Protein AF-A0A7W8M727-F1 (afdb_monomer)

pLDDT: mean 94.07, std 2.94, range [81.62, 98.19]

Radius of gyration: 14.95 Å; Cα contacts (8 Å, |Δi|>4): 37; chains: 1; bounding box: 34×24×37 Å

Secondary structure (DSSP, 8-state):
-TT-------HHHHHHTT-----------GGGEEEEEE---S---TT---EEEEEP-

InterPro domains:
  IPR011055 Dupl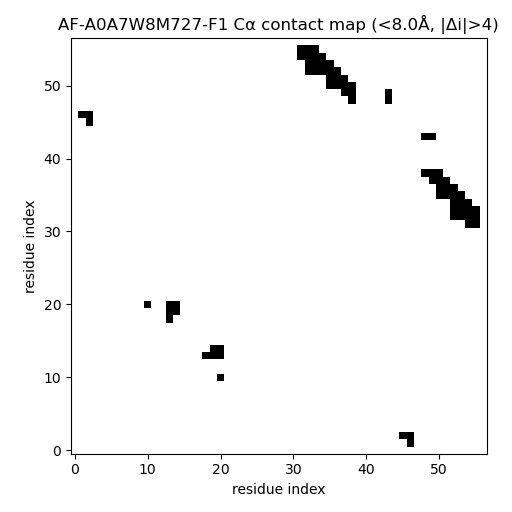icated hybrid motif [G3DSA:2.70.70.10] (1-55)
  IPR011055 Duplicated hybrid motif [SSF51261] (2-53)

Organism: NCBI:txid673271

Solven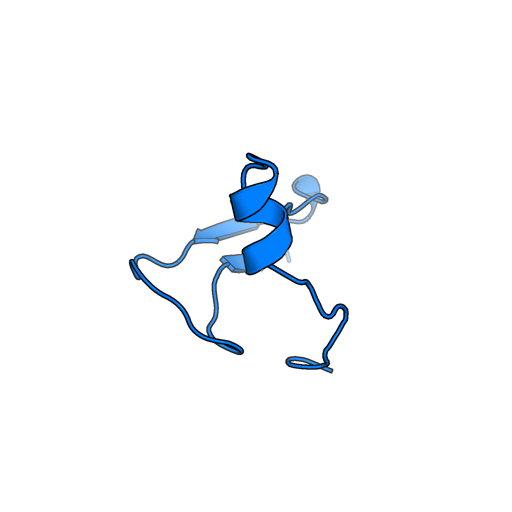t-accessible surface area (backbone atoms only — not comparable to full-atom values): 4138 Å² total; per-residue (Å²): 111,93,82,60,85,86,78,88,78,69,63,66,61,40,52,74,73,68,49,83,82,82,77,86,86,85,84,88,64,64,91,54,46,67,47,78,47,70,58,88,65,95,71,82,61,92,83,55,82,60,68,48,78,41,65,62,130

Foldseek 3Di:
DQLDDDDDDDPVVCVVVVHDPDDDDDDDCCVQFDDKDADPDPDDDRPDDGIDTHGDD

Structure (mmCIF, N/CA/C/O backbone):
data_AF-A0A7W8M727-F1
#
_entry.id   AF-A0A7W8M727-F1
#
loop_
_atom_site.group_PDB
_atom_site.id
_atom_site.type_symbol
_atom_site.label_atom_id
_atom_site.label_alt_id
_atom_site.label_comp_id
_atom_site.label_asym_id
_atom_site.label_entity_id
_atom_site.label_seq_id
_atom_site.pdbx_PDB_ins_code
_atom_site.Cartn_x
_atom_site.Cartn_y
_atom_site.Cartn_z
_atom_site.occupancy
_atom_site.B_iso_or_equiv
_atom_site.auth_seq_id
_atom_site.auth_comp_id
_atom_site.auth_asym_id
_atom_site.auth_atom_id
_atom_site.pdbx_PDB_model_num
ATOM 1 N N . MET A 1 1 ? -3.190 -15.785 -10.038 1.00 86.62 1 MET A N 1
ATOM 2 C CA . MET A 1 1 ? -3.201 -14.727 -11.087 1.00 86.62 1 MET A CA 1
ATOM 3 C C . MET A 1 1 ? -3.337 -13.367 -10.408 1.00 86.62 1 MET A C 1
ATOM 5 O O . MET A 1 1 ? -3.691 -13.349 -9.233 1.00 86.62 1 MET A O 1
ATOM 9 N N . ARG A 1 2 ? -3.052 -12.245 -11.089 1.00 91.50 2 ARG A N 1
ATOM 10 C CA . ARG A 1 2 ? -3.389 -10.909 -10.552 1.00 91.50 2 ARG A CA 1
ATOM 11 C C . ARG A 1 2 ? -4.869 -10.891 -10.145 1.00 91.50 2 ARG A C 1
ATOM 13 O O . ARG A 1 2 ? -5.687 -11.467 -10.858 1.00 91.50 2 ARG A O 1
ATOM 20 N N . GLY A 1 3 ? -5.173 -10.298 -8.992 1.00 91.69 3 GLY A N 1
ATOM 21 C CA . GLY A 1 3 ? -6.535 -10.232 -8.450 1.00 91.69 3 GLY A CA 1
ATOM 22 C C . GLY A 1 3 ? -7.044 -11.517 -7.791 1.00 91.69 3 GLY A C 1
ATOM 23 O O . GLY A 1 3 ? -8.190 -11.565 -7.362 1.00 91.69 3 GLY A O 1
ATOM 24 N N . GLN A 1 4 ? -6.226 -12.570 -7.687 1.00 95.19 4 GLN A N 1
ATOM 25 C CA . GLN A 1 4 ? -6.607 -13.757 -6.925 1.00 95.19 4 GLN A CA 1
ATOM 26 C C . GLN A 1 4 ? -6.624 -13.441 -5.426 1.00 95.19 4 GLN A C 1
ATOM 28 O O . GLN A 1 4 ? -5.617 -12.997 -4.875 1.00 95.19 4 GLN A O 1
ATOM 33 N N . GLN A 1 5 ? -7.745 -13.733 -4.767 1.00 95.25 5 GLN A N 1
ATOM 34 C CA . GLN A 1 5 ? -7.887 -13.579 -3.323 1.00 95.25 5 GLN A CA 1
ATOM 35 C C . GLN A 1 5 ? -6.910 -14.496 -2.577 1.00 95.25 5 GLN A C 1
ATOM 37 O O . GLN A 1 5 ? -6.816 -15.692 -2.860 1.00 95.25 5 GLN A O 1
ATOM 42 N N . LEU A 1 6 ? -6.187 -13.915 -1.620 1.00 96.06 6 LEU A N 1
ATOM 43 C CA . LEU A 1 6 ? -5.238 -14.631 -0.765 1.00 96.06 6 LEU A CA 1
ATOM 44 C C . LEU A 1 6 ? -5.784 -14.827 0.648 1.00 96.06 6 LEU A C 1
ATOM 46 O O . LEU A 1 6 ? -5.61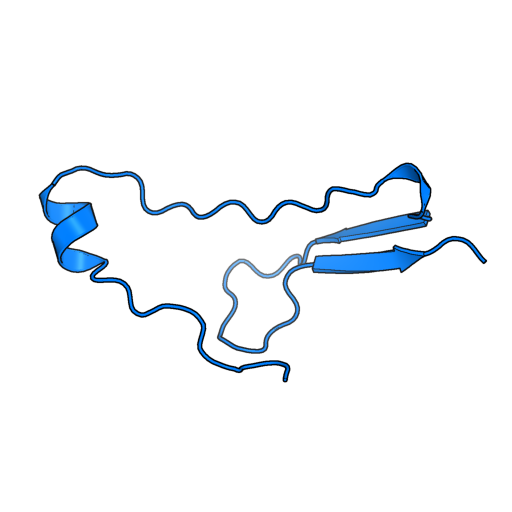2 -15.892 1.232 1.00 96.06 6 LEU A O 1
ATOM 50 N N . LEU A 1 7 ? -6.423 -13.792 1.193 1.00 96.06 7 LEU A N 1
ATOM 51 C CA . LEU A 1 7 ? -6.925 -13.745 2.561 1.00 96.06 7 LEU A CA 1
ATOM 52 C C . LEU A 1 7 ? -8.276 -13.032 2.582 1.00 96.06 7 LEU A C 1
ATOM 54 O O . LEU A 1 7 ? -8.530 -12.156 1.758 1.00 96.06 7 LEU A O 1
ATOM 58 N N . ASP A 1 8 ? -9.108 -13.410 3.545 1.00 96.94 8 ASP A N 1
ATOM 59 C CA . ASP A 1 8 ? -10.296 -12.667 3.956 1.00 96.94 8 ASP A CA 1
ATOM 60 C C . ASP A 1 8 ? -10.084 -12.227 5.408 1.00 96.94 8 ASP A C 1
ATOM 62 O O . ASP A 1 8 ? -9.677 -13.036 6.247 1.00 96.94 8 ASP A O 1
ATOM 66 N N . VAL A 1 9 ? -10.255 -10.936 5.688 1.00 96.44 9 VAL A N 1
ATOM 67 C CA . VAL A 1 9 ? -9.856 -10.321 6.960 1.00 96.44 9 VAL A CA 1
ATOM 68 C C . VAL A 1 9 ? -11.008 -9.508 7.527 1.00 96.44 9 VAL A C 1
ATOM 70 O O . VAL A 1 9 ? -11.462 -8.539 6.918 1.00 96.44 9 VAL A O 1
ATOM 73 N N . ASP A 1 10 ? -11.409 -9.833 8.755 1.00 97.88 10 ASP A N 1
ATOM 74 C CA . ASP A 1 10 ? -12.386 -9.045 9.502 1.00 97.88 10 ASP A CA 1
ATOM 75 C C . ASP A 1 10 ? -11.756 -7.745 10.035 1.00 97.88 10 ASP A C 1
ATOM 77 O O . ASP A 1 10 ? -11.239 -7.657 11.154 1.00 97.88 10 ASP A O 1
ATOM 81 N N . LEU A 1 11 ? -11.797 -6.700 9.207 1.00 97.06 11 LEU A N 1
ATOM 82 C CA . LEU A 1 11 ? -11.296 -5.374 9.566 1.00 97.06 11 LEU A CA 1
ATOM 83 C C . LEU A 1 11 ? -12.109 -4.709 10.685 1.00 97.06 11 LEU A C 1
ATOM 85 O O . LEU A 1 11 ? -11.580 -3.819 11.355 1.00 97.06 11 LEU A O 1
ATOM 89 N N . ALA A 1 12 ? -13.375 -5.088 10.884 1.00 97.19 12 ALA A N 1
ATOM 90 C CA . ALA A 1 12 ? -14.213 -4.512 11.932 1.00 97.19 12 ALA A CA 1
ATOM 91 C C . ALA A 1 12 ? -13.759 -5.014 13.306 1.00 97.19 12 ALA A C 1
ATOM 93 O O . ALA A 1 12 ? -13.510 -4.201 14.198 1.00 97.19 12 ALA A O 1
ATOM 94 N N . LEU A 1 13 ? -13.540 -6.324 13.434 1.00 98.06 13 LEU A N 1
ATOM 95 C CA . LEU A 1 13 ? -13.002 -6.929 14.646 1.00 98.06 13 LEU A CA 1
ATOM 96 C C . LEU A 1 13 ? -11.609 -6.385 14.981 1.00 98.06 13 LEU A C 1
ATOM 98 O O . LEU A 1 13 ? -11.347 -6.031 16.130 1.00 98.06 13 LEU A O 1
ATOM 102 N N . LEU A 1 14 ? -10.714 -6.265 13.991 1.00 97.81 14 LEU A N 1
ATOM 103 C CA . LEU A 1 14 ? -9.368 -5.725 14.228 1.00 97.81 14 LEU A CA 1
ATOM 104 C C . LEU A 1 14 ? -9.411 -4.295 14.778 1.00 97.81 14 LEU A C 1
ATOM 106 O O . LEU A 1 14 ? -8.686 -3.976 15.722 1.00 97.81 14 LEU A O 1
ATOM 110 N N . LYS A 1 15 ? -10.296 -3.453 14.231 1.00 96.75 15 LYS A N 1
ATOM 111 C CA . LYS A 1 15 ? -10.511 -2.087 14.723 1.00 96.75 15 LYS A CA 1
ATOM 112 C C . LYS A 1 15 ? -11.110 -2.074 16.129 1.00 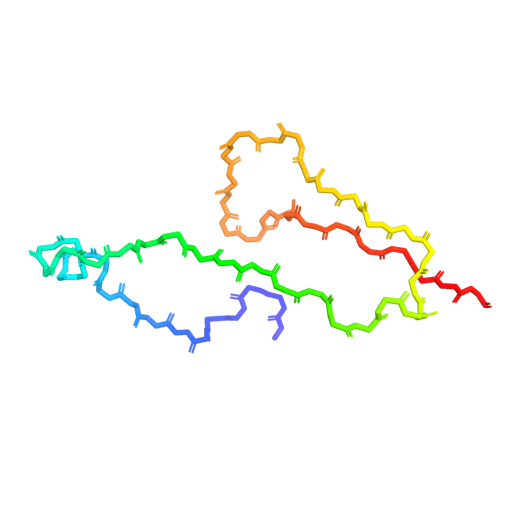96.75 15 LYS A C 1
ATOM 114 O O . LYS A 1 15 ? -10.633 -1.311 16.962 1.00 96.75 15 LYS A O 1
ATOM 119 N N . GLU A 1 16 ? -12.098 -2.925 16.415 1.00 98.00 16 GLU A N 1
ATOM 120 C CA . GLU A 1 16 ? -12.698 -3.059 17.754 1.00 98.00 16 GLU A CA 1
ATOM 121 C C . GLU A 1 16 ? -11.649 -3.437 18.808 1.00 98.00 16 GLU A C 1
ATOM 123 O O . GLU A 1 16 ? -11.630 -2.882 19.905 1.00 98.00 16 GLU A O 1
ATOM 128 N N . LYS A 1 17 ? -10.732 -4.348 18.465 1.00 98.19 17 LYS A N 1
ATOM 129 C CA . LYS A 1 17 ? -9.644 -4.775 19.355 1.00 98.19 17 LYS A CA 1
ATOM 130 C C . LYS A 1 17 ? -8.483 -3.777 19.441 1.00 98.19 17 LYS A C 1
ATOM 132 O O . LYS A 1 17 ? -7.537 -4.025 20.182 1.00 98.19 17 LYS A O 1
ATOM 137 N N . GLY A 1 18 ? -8.548 -2.654 18.724 1.00 97.69 18 GLY A N 1
ATOM 138 C CA . GLY A 1 18 ? -7.533 -1.601 18.771 1.00 97.69 18 GLY A CA 1
ATOM 139 C C . GLY A 1 18 ? -6.265 -1.904 17.970 1.00 97.69 18 GLY A C 1
ATOM 140 O O . GLY A 1 18 ? -5.235 -1.276 18.210 1.00 97.69 18 GLY A O 1
ATOM 141 N N . TYR A 1 19 ? -6.310 -2.845 17.022 1.00 97.75 19 TYR A N 1
ATOM 142 C CA . TYR A 1 19 ? -5.176 -3.123 16.144 1.00 97.75 19 TYR A CA 1
ATOM 143 C C . TYR A 1 19 ? -5.046 -2.077 15.031 1.00 97.75 19 TYR A C 1
ATOM 145 O O . TYR A 1 19 ? -6.029 -1.575 14.479 1.00 97.75 19 TYR A O 1
ATOM 153 N N . VAL A 1 20 ? -3.800 -1.788 14.652 1.00 96.62 20 VAL A N 1
ATOM 154 C CA . VAL A 1 20 ? -3.488 -0.957 13.486 1.00 96.62 20 VAL A CA 1
ATOM 155 C C . VAL A 1 20 ? -3.766 -1.761 12.218 1.00 96.62 20 VAL A C 1
ATOM 157 O O . VAL A 1 20 ? -3.257 -2.864 12.0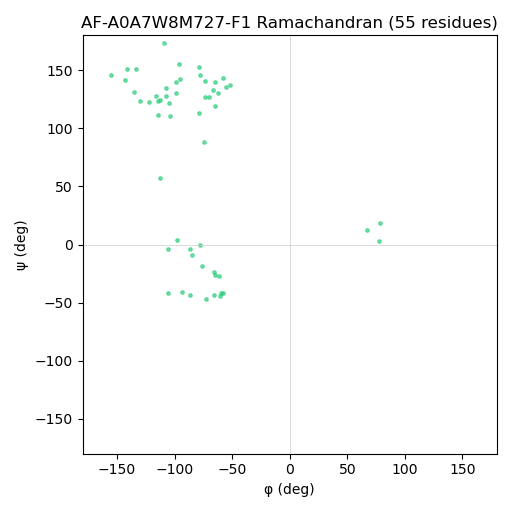49 1.00 96.62 20 VAL A O 1
ATOM 160 N N . THR A 1 21 ? -4.568 -1.198 11.314 1.00 95.62 21 THR A N 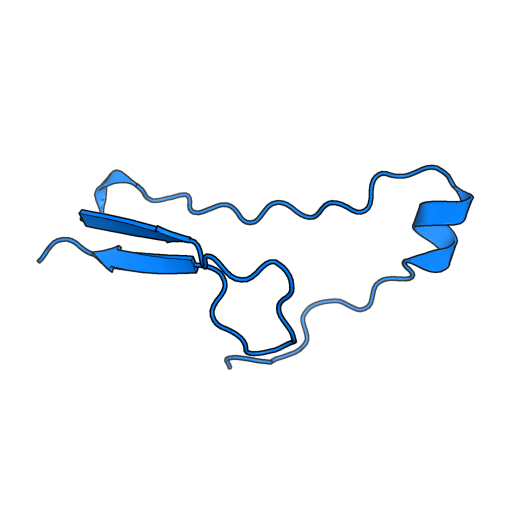1
ATOM 161 C CA . THR A 1 21 ? -4.970 -1.848 10.050 1.00 95.62 21 THR A CA 1
ATOM 162 C C . THR A 1 21 ? -4.133 -1.404 8.849 1.00 95.62 21 THR A C 1
ATOM 164 O O . THR A 1 21 ? -4.395 -1.821 7.726 1.00 95.62 21 THR A O 1
ATOM 167 N N . GLN A 1 22 ? -3.106 -0.576 9.068 1.00 95.06 22 GLN A N 1
ATOM 168 C CA . GLN A 1 22 ? -2.146 -0.216 8.029 1.00 95.06 22 GLN A CA 1
ATOM 169 C C . GLN A 1 22 ? -1.353 -1.458 7.604 1.00 95.06 22 GLN A C 1
ATOM 171 O O . GLN A 1 22 ? -0.650 -2.060 8.413 1.00 95.06 22 GLN A O 1
ATOM 176 N N . THR A 1 23 ? -1.450 -1.826 6.328 1.00 94.12 23 THR A N 1
ATOM 177 C CA . THR A 1 23 ? -0.764 -2.995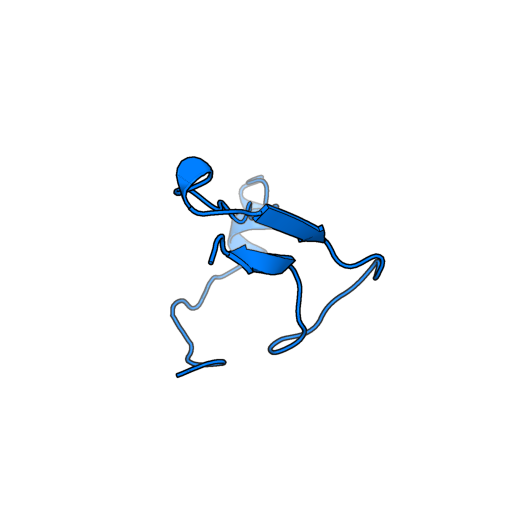 5.766 1.00 94.12 23 THR A CA 1
ATOM 178 C C . THR A 1 23 ? 0.443 -2.549 4.936 1.00 94.12 23 THR A C 1
ATOM 180 O O . THR A 1 23 ? 0.254 -1.950 3.877 1.00 94.12 23 THR A O 1
ATOM 183 N N . PRO A 1 24 ? 1.686 -2.798 5.386 1.00 93.38 24 PRO A N 1
ATOM 184 C CA . PRO A 1 24 ? 2.866 -2.489 4.591 1.00 93.38 24 PRO A CA 1
ATOM 185 C C . PRO A 1 24 ? 3.018 -3.482 3.434 1.00 93.38 24 PRO A C 1
ATOM 187 O O . PRO A 1 24 ? 2.835 -4.687 3.604 1.00 93.38 24 PRO A O 1
ATOM 190 N N . VAL A 1 25 ? 3.423 -2.976 2.271 1.00 92.00 25 VAL A N 1
ATOM 191 C CA . VAL A 1 25 ? 3.866 -3.794 1.137 1.00 92.00 25 VAL A CA 1
ATOM 192 C C . VAL A 1 25 ? 5.382 -3.692 1.059 1.00 92.00 25 VAL A C 1
ATOM 194 O O . VAL A 1 25 ? 5.926 -2.593 0.961 1.00 92.00 25 VAL A O 1
ATOM 197 N N . LEU A 1 26 ? 6.063 -4.834 1.140 1.00 92.19 26 LEU A N 1
ATOM 198 C CA . LEU A 1 26 ? 7.521 -4.908 1.143 1.00 92.19 26 LEU A CA 1
ATOM 199 C C . LEU A 1 26 ? 8.029 -5.468 -0.181 1.00 92.19 26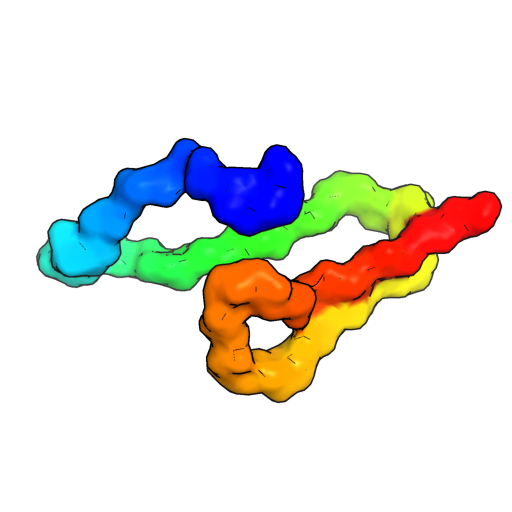 LEU A C 1
ATOM 201 O O . LEU A 1 26 ? 7.542 -6.482 -0.676 1.00 92.19 26 LEU A O 1
ATOM 205 N N . VAL A 1 27 ? 9.056 -4.818 -0.713 1.00 90.44 27 VAL A N 1
ATOM 206 C CA . VAL A 1 27 ? 9.777 -5.241 -1.908 1.00 90.44 27 VAL A CA 1
ATOM 207 C C . VAL A 1 27 ? 11.200 -5.585 -1.466 1.00 90.44 27 VAL A C 1
ATOM 209 O O . VAL A 1 27 ? 11.932 -4.709 -1.014 1.00 90.44 27 VAL A O 1
ATOM 212 N N . VAL A 1 28 ? 11.564 -6.871 -1.508 1.00 92.19 28 VAL A N 1
ATOM 213 C CA . VAL A 1 28 ? 12.689 -7.411 -0.712 1.00 92.19 28 VAL A CA 1
ATOM 214 C C . VAL A 1 28 ? 13.970 -7.733 -1.496 1.00 92.19 28 VAL A C 1
ATOM 216 O O . VAL A 1 28 ? 14.979 -8.041 -0.871 1.00 92.19 28 VAL A O 1
ATOM 219 N N . ASN A 1 29 ? 13.978 -7.582 -2.828 1.00 91.69 29 ASN A N 1
ATOM 220 C CA . ASN A 1 29 ? 15.147 -7.857 -3.688 1.00 91.69 29 ASN A CA 1
ATOM 221 C C . ASN A 1 29 ? 15.732 -6.576 -4.336 1.00 91.69 29 ASN A C 1
ATOM 223 O O . ASN A 1 29 ? 15.800 -6.491 -5.564 1.00 91.69 29 ASN A O 1
ATOM 227 N N . PRO A 1 30 ? 16.145 -5.551 -3.562 1.00 87.31 30 PRO A N 1
ATOM 228 C CA . PRO A 1 30 ? 16.523 -4.241 -4.105 1.00 87.31 30 PRO A CA 1
ATOM 229 C C . PRO A 1 30 ? 17.717 -4.285 -5.067 1.00 87.31 30 PRO A C 1
ATOM 231 O O . PRO A 1 30 ? 17.812 -3.454 -5.966 1.00 87.31 30 PRO A O 1
ATOM 234 N N . GLU A 1 31 ? 18.609 -5.267 -4.930 1.00 92.62 31 GLU A N 1
ATOM 235 C CA . GLU A 1 31 ? 19.795 -5.398 -5.786 1.00 92.62 31 GLU A CA 1
ATOM 236 C C . GLU A 1 31 ? 19.457 -5.684 -7.255 1.00 92.62 31 GLU A C 1
ATOM 238 O O . GLU A 1 31 ? 20.213 -5.312 -8.153 1.00 92.62 31 GLU A O 1
ATOM 243 N N . GLU A 1 32 ? 18.302 -6.293 -7.518 1.00 93.88 32 GLU A N 1
ATOM 244 C CA . GLU A 1 32 ? 17.813 -6.585 -8.869 1.00 93.88 32 GLU A CA 1
ATOM 245 C C . GLU A 1 32 ? 17.075 -5.383 -9.488 1.00 93.88 32 GLU A C 1
ATOM 247 O O . GLU A 1 32 ? 16.742 -5.378 -10.675 1.00 93.88 32 GLU A O 1
ATOM 252 N N . MET A 1 33 ? 16.816 -4.341 -8.694 1.00 93.12 33 MET A N 1
ATOM 253 C CA . MET A 1 33 ? 15.922 -3.244 -9.051 1.00 93.12 33 MET A CA 1
ATOM 254 C C . MET A 1 33 ? 16.700 -2.042 -9.563 1.00 93.12 33 MET A C 1
ATOM 256 O O . MET A 1 33 ? 17.749 -1.661 -9.047 1.00 93.12 33 MET A O 1
ATOM 260 N N . LYS A 1 34 ? 16.152 -1.420 -10.599 1.00 94.94 34 LYS A N 1
ATOM 261 C CA . LYS A 1 34 ? 16.615 -0.150 -11.149 1.00 94.94 34 LYS A CA 1
ATOM 262 C C . LYS A 1 34 ? 15.853 1.025 -10.543 1.00 94.94 34 LYS A C 1
ATOM 264 O O . LYS A 1 34 ? 16.452 2.056 -10.264 1.00 94.94 34 LYS A O 1
ATOM 269 N N . GLU A 1 35 ? 14.542 0.880 -10.369 1.00 94.25 35 GLU A N 1
ATOM 270 C CA . GLU A 1 35 ? 13.662 1.951 -9.901 1.00 94.25 35 GLU A CA 1
ATOM 271 C C . GLU A 1 35 ? 12.414 1.370 -9.231 1.00 94.25 35 GLU A C 1
ATOM 273 O O . GLU A 1 35 ? 11.896 0.335 -9.659 1.00 94.25 35 GLU A O 1
ATOM 278 N N . ILE A 1 36 ? 11.919 2.068 -8.207 1.00 93.75 36 ILE A N 1
ATOM 279 C CA . ILE A 1 36 ? 10.613 1.825 -7.5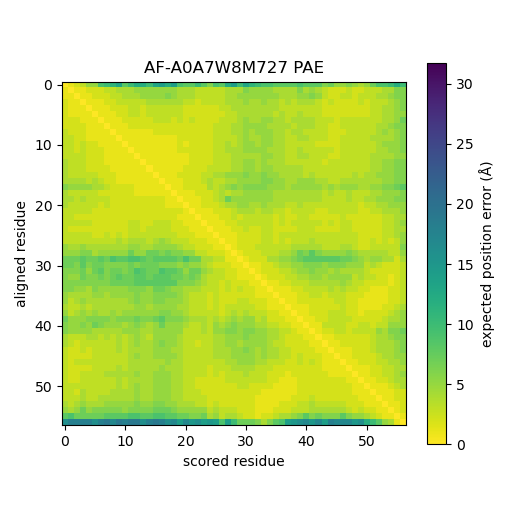94 1.00 93.75 36 ILE A CA 1
ATOM 280 C C . ILE A 1 36 ? 9.814 3.121 -7.684 1.00 93.75 36 ILE A C 1
ATOM 282 O O . ILE A 1 36 ? 10.234 4.150 -7.154 1.00 93.75 36 ILE A O 1
ATOM 286 N N . LYS A 1 37 ? 8.646 3.062 -8.320 1.00 94.75 37 LYS A N 1
ATOM 287 C CA . LYS A 1 37 ? 7.690 4.167 -8.370 1.00 94.75 37 LYS A CA 1
ATOM 288 C C . LYS A 1 37 ? 6.440 3.788 -7.587 1.00 94.75 37 LYS A C 1
ATOM 290 O O . LYS A 1 37 ? 5.817 2.766 -7.870 1.00 94.75 37 LYS A O 1
ATOM 295 N N . ILE A 1 38 ? 6.074 4.618 -6.618 1.00 94.19 38 ILE A N 1
ATOM 296 C CA . ILE A 1 38 ? 4.825 4.489 -5.859 1.00 94.19 38 ILE A CA 1
ATOM 297 C C . ILE A 1 38 ? 3.781 5.396 -6.517 1.00 94.19 38 ILE A C 1
ATOM 299 O O . ILE A 1 38 ? 4.125 6.477 -7.001 1.00 94.19 38 ILE A O 1
ATOM 303 N N . THR A 1 39 ? 2.528 4.947 -6.564 1.00 94.31 39 THR A N 1
ATOM 304 C CA . THR A 1 39 ? 1.413 5.767 -7.055 1.00 94.31 39 THR A CA 1
ATOM 305 C C . THR A 1 39 ? 1.267 7.067 -6.254 1.00 94.31 39 THR A C 1
ATOM 307 O O . THR A 1 39 ? 1.476 7.107 -5.043 1.00 94.31 39 THR A O 1
ATOM 310 N N . ASP A 1 40 ? 0.900 8.146 -6.936 1.00 95.12 40 ASP A N 1
ATOM 311 C CA . ASP A 1 40 ? 0.532 9.443 -6.366 1.00 95.12 40 ASP A CA 1
ATOM 312 C C . ASP A 1 40 ? -0.959 9.516 -5.986 1.00 95.12 40 ASP A C 1
ATOM 314 O O . ASP A 1 40 ? -1.422 10.498 -5.393 1.00 95.12 40 ASP A O 1
ATOM 318 N N . GLN A 1 41 ? -1.722 8.461 -6.283 1.00 95.00 41 GLN A N 1
ATOM 319 C CA . GLN A 1 41 ? -3.117 8.345 -5.888 1.00 95.00 41 GLN A CA 1
ATOM 320 C C . GLN A 1 41 ? -3.262 8.232 -4.366 1.00 95.00 41 GLN A C 1
ATOM 322 O O . GLN A 1 41 ? -2.608 7.433 -3.700 1.00 95.00 41 GLN A O 1
ATOM 327 N N . LYS A 1 42 ? -4.191 9.010 -3.804 1.00 93.75 42 LYS A N 1
ATOM 328 C CA . LYS A 1 42 ? -4.516 8.969 -2.366 1.00 93.75 42 LYS A CA 1
ATOM 329 C C . LYS A 1 42 ? -5.370 7.762 -1.972 1.00 93.75 42 LYS A C 1
ATOM 331 O O . LYS A 1 42 ? -5.485 7.462 -0.787 1.00 93.75 42 LYS A O 1
ATOM 336 N N . GLN A 1 43 ? -6.022 7.138 -2.946 1.00 95.12 43 GLN A N 1
ATOM 337 C CA . GLN A 1 43 ? -6.889 5.979 -2.782 1.00 95.12 43 GLN A CA 1
ATOM 338 C C . GLN A 1 43 ? -6.687 5.063 -3.982 1.00 95.12 43 GLN A C 1
ATOM 340 O O . GLN A 1 43 ? -6.549 5.552 -5.100 1.00 95.12 43 GLN A O 1
ATOM 345 N N . VAL A 1 44 ? -6.686 3.762 -3.722 1.00 94.19 44 VAL A N 1
ATOM 346 C CA . VAL A 1 44 ? -6.555 2.701 -4.721 1.00 94.19 44 VAL A CA 1
ATOM 347 C C . VAL A 1 44 ? -7.618 1.643 -4.450 1.00 94.19 44 VAL A C 1
ATOM 349 O O . VAL A 1 44 ? -8.032 1.461 -3.300 1.00 94.19 44 VAL A O 1
ATOM 352 N N . ALA A 1 45 ? -8.055 0.955 -5.494 1.00 93.56 45 ALA A N 1
ATOM 353 C CA . ALA A 1 45 ? -8.963 -0.177 -5.432 1.00 93.56 45 ALA A CA 1
ATOM 354 C C . ALA A 1 45 ? -8.238 -1.491 -5.759 1.00 93.56 45 ALA A C 1
ATOM 356 O O . ALA A 1 45 ? -7.065 -1.528 -6.142 1.00 93.56 45 ALA A O 1
ATOM 357 N N . GLU A 1 46 ? -8.948 -2.605 -5.592 1.00 91.75 46 GLU A N 1
ATOM 358 C CA . GLU A 1 46 ? -8.452 -3.904 -6.032 1.00 91.75 46 GLU A CA 1
ATOM 359 C C . GLU A 1 46 ? -8.092 -3.868 -7.517 1.00 91.75 46 GLU A C 1
ATOM 361 O O . GLU A 1 46 ? -8.860 -3.391 -8.350 1.00 91.75 46 GLU A O 1
ATOM 366 N N . ASN A 1 47 ? -6.936 -4.442 -7.847 1.00 90.88 47 ASN A N 1
ATOM 367 C CA . ASN A 1 47 ? -6.362 -4.434 -9.190 1.00 90.88 47 ASN A CA 1
ATOM 368 C C . ASN A 1 47 ? -5.901 -3.067 -9.703 1.00 90.88 47 ASN A C 1
ATOM 370 O O . ASN A 1 47 ? -5.550 -3.007 -10.877 1.00 90.88 47 ASN A O 1
ATOM 374 N N . ASP A 1 48 ? -5.794 -2.029 -8.879 1.00 93.00 48 ASP A N 1
ATOM 375 C CA . ASP A 1 48 ? -5.002 -0.849 -9.237 1.00 93.00 48 ASP A CA 1
ATOM 376 C C . ASP A 1 48 ? -3.503 -1.109 -9.014 1.00 93.00 48 ASP A C 1
ATOM 378 O O . ASP A 1 48 ? -3.100 -1.935 -8.186 1.00 93.00 48 ASP A O 1
ATOM 382 N N . ASP A 1 49 ? -2.653 -0.410 -9.766 1.00 92.88 49 ASP A N 1
ATOM 383 C CA . ASP A 1 49 ? -1.205 -0.472 -9.568 1.00 92.88 49 ASP A CA 1
ATOM 384 C C . ASP A 1 49 ? -0.801 0.413 -8.375 1.00 92.88 49 ASP A C 1
ATOM 386 O O . ASP A 1 49 ? -0.886 1.639 -8.427 1.00 92.88 49 ASP A O 1
ATOM 390 N N . LEU A 1 50 ? -0.326 -0.208 -7.290 1.00 93.88 50 LEU A N 1
ATOM 391 C CA . LEU A 1 50 ? 0.179 0.505 -6.107 1.00 93.88 50 LEU A CA 1
ATOM 392 C C . LEU A 1 50 ? 1.670 0.867 -6.237 1.00 93.88 50 LEU A C 1
ATOM 394 O O . LEU A 1 50 ? 2.091 1.974 -5.893 1.00 93.88 50 LEU A O 1
ATOM 398 N N . VAL A 1 51 ? 2.470 -0.087 -6.723 1.00 93.88 51 VAL A N 1
ATOM 399 C CA . VAL A 1 51 ? 3.927 0.019 -6.875 1.00 93.88 51 VAL A CA 1
ATOM 400 C C . VAL A 1 51 ? 4.322 -0.527 -8.241 1.00 93.88 51 VAL A C 1
ATOM 402 O O . VAL A 1 51 ? 3.933 -1.633 -8.606 1.00 93.88 51 VAL A O 1
ATOM 405 N N . THR A 1 52 ? 5.127 0.229 -8.981 1.00 94.00 52 THR A N 1
ATOM 406 C CA . THR A 1 52 ? 5.786 -0.228 -10.210 1.00 94.00 52 THR A CA 1
ATOM 407 C C . THR A 1 52 ? 7.271 -0.426 -9.937 1.00 94.00 52 THR A C 1
ATOM 409 O O . THR A 1 52 ? 7.933 0.483 -9.433 1.00 94.00 52 THR A O 1
ATOM 412 N N . VAL A 1 53 ? 7.795 -1.606 -10.274 1.00 93.81 53 VAL A N 1
ATOM 413 C CA . VAL A 1 53 ? 9.212 -1.955 -10.111 1.00 93.81 53 VAL A CA 1
ATOM 414 C C . VAL A 1 53 ? 9.836 -2.170 -11.485 1.00 93.81 53 VAL A C 1
ATOM 416 O O . VAL A 1 53 ? 9.375 -3.009 -12.257 1.00 93.81 53 VAL A O 1
ATOM 419 N N . SER A 1 54 ? 10.898 -1.424 -11.775 1.00 95.12 54 SER A N 1
ATOM 420 C CA . SER A 1 54 ? 11.732 -1.616 -12.963 1.00 95.12 54 SER A CA 1
ATOM 421 C C . SER A 1 54 ? 12.975 -2.408 -12.572 1.00 95.12 54 SER A C 1
ATOM 423 O O . SER A 1 54 ? 13.660 -2.034 -11.619 1.00 95.12 54 SER A O 1
ATOM 425 N N . TYR A 1 55 ? 13.301 -3.466 -13.313 1.00 93.38 55 TYR A N 1
ATOM 426 C CA . TYR A 1 55 ? 14.459 -4.323 -13.038 1.00 93.38 55 TYR A CA 1
ATOM 427 C C . TYR A 1 55 ? 15.679 -3.918 -13.864 1.00 93.38 55 TYR A C 1
ATOM 429 O O . TYR A 1 55 ? 15.558 -3.297 -14.926 1.00 93.38 55 TYR A O 1
ATOM 437 N N . LYS A 1 56 ? 16.869 -4.246 -13.357 1.00 92.56 56 LYS A N 1
ATOM 438 C CA . LYS A 1 56 ? 18.112 -4.120 -14.123 1.00 92.56 56 LYS A CA 1
ATOM 439 C C . LYS A 1 56 ? 18.074 -5.097 -15.306 1.00 92.56 56 LYS A C 1
ATOM 441 O O . LYS A 1 56 ? 17.552 -6.202 -15.185 1.00 92.56 56 LYS A O 1
ATOM 446 N N . SER A 1 57 ? 18.573 -4.629 -16.448 1.00 81.62 57 SER A N 1
ATOM 447 C CA . SER A 1 57 ? 18.765 -5.421 -17.669 1.00 81.62 57 SER A CA 1
ATOM 448 C C . SER A 1 57 ? 19.971 -6.340 -17.551 1.00 81.62 57 SER A C 1
ATOM 450 O O . SER A 1 57 ? 20.951 -5.909 -16.901 1.00 81.62 57 SER A O 1
#

Sequence (57 aa):
MRGQQLLDVDLALLKEKGYVTQTPVLVVNPEEMKEIKITDQKQVAENDDLVTVSYKS

Mean predicted aligned error: 3.53 Å